Protein AF-A0A914DRH4-F1 (afdb_monomer)

Sequence (73 aa):
MFSVITSLILFINLEYLYADCPAGFFVGVNPEDCFQIIDTPLENDLAQSDCYEKGGYLASIHDVATNLFVGSK

pLDDT: mean 82.19, std 18.99, range [42.25, 97.62]

Foldseek 3Di:
DDDDDDDDDDCPDPPVPQLDDPPQWDAFPDSVDTDHDDPDDDDPVVQQVVQVVVVHGDDDDDDDRRVVRVVVD

Organism: NCBI:txid290746

Structure (mmCIF, N/CA/C/O backbone):
data_AF-A0A914DRH4-F1
#
_entry.id   AF-A0A914DRH4-F1
#
loop_
_atom_site.group_PDB
_atom_site.id
_atom_site.type_symbol
_atom_site.label_atom_id
_atom_site.label_alt_id
_atom_site.label_comp_id
_atom_site.label_asym_id
_atom_site.label_entity_id
_atom_site.label_seq_id
_atom_site.pdbx_PDB_ins_code
_atom_site.Cartn_x
_atom_site.Cartn_y
_atom_site.Cartn_z
_atom_site.occupancy
_atom_site.B_iso_or_equiv
_atom_site.auth_seq_id
_atom_site.auth_comp_id
_atom_site.auth_asym_id
_atom_site.auth_atom_id
_atom_site.pdbx_PDB_model_num
ATOM 1 N N . MET A 1 1 ? -22.767 -18.133 -31.869 1.00 42.94 1 MET A N 1
ATOM 2 C CA . MET A 1 1 ? -22.510 -19.012 -33.027 1.00 42.94 1 MET A CA 1
ATOM 3 C C . MET A 1 1 ? -21.407 -18.357 -33.843 1.00 42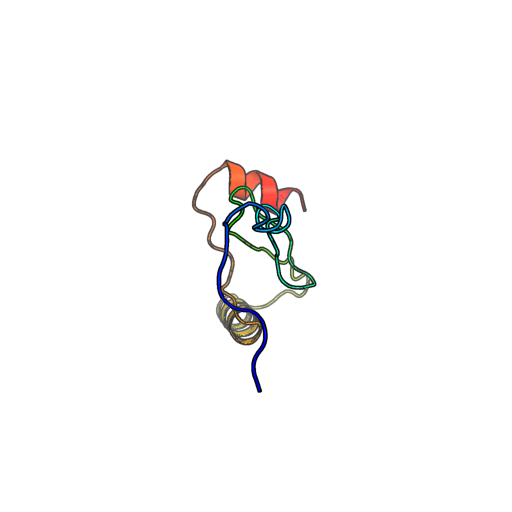.94 1 MET A C 1
ATOM 5 O O . MET A 1 1 ? -21.615 -17.272 -34.352 1.00 42.94 1 MET A O 1
ATOM 9 N N . PHE A 1 2 ? -20.226 -18.967 -33.760 1.00 43.78 2 PHE A N 1
ATOM 10 C CA . PHE A 1 2 ? -18.950 -18.778 -34.466 1.00 43.78 2 PHE A CA 1
ATOM 11 C C . PHE A 1 2 ? -18.754 -17.621 -35.458 1.00 43.78 2 PHE A C 1
ATO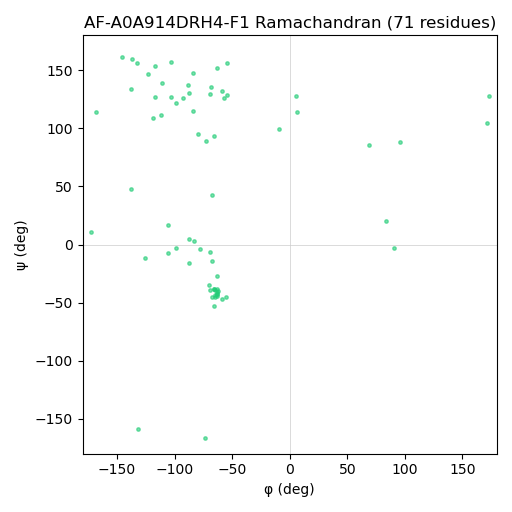M 13 O O . PHE A 1 2 ? -19.459 -17.523 -36.453 1.00 43.78 2 PHE A O 1
ATOM 20 N N . SER A 1 3 ? -17.672 -16.871 -35.237 1.00 44.28 3 SER A N 1
ATOM 21 C CA . SER A 1 3 ? -16.600 -16.562 -36.207 1.00 44.28 3 SER A CA 1
ATOM 22 C C . SER A 1 3 ? -15.737 -15.507 -35.519 1.00 44.28 3 SER A C 1
ATOM 24 O O . SER A 1 3 ? -16.203 -14.398 -35.317 1.00 44.28 3 SER A O 1
ATOM 26 N N . VAL A 1 4 ? -14.549 -15.784 -34.991 1.00 42.25 4 VAL A N 1
ATOM 27 C CA . VAL A 1 4 ? -13.371 -16.246 -35.724 1.00 42.25 4 VAL A CA 1
ATOM 28 C C . VAL A 1 4 ? -12.322 -16.709 -34.704 1.00 42.25 4 VAL A C 1
ATOM 30 O O . VAL A 1 4 ? -11.791 -15.910 -33.942 1.00 42.25 4 VAL A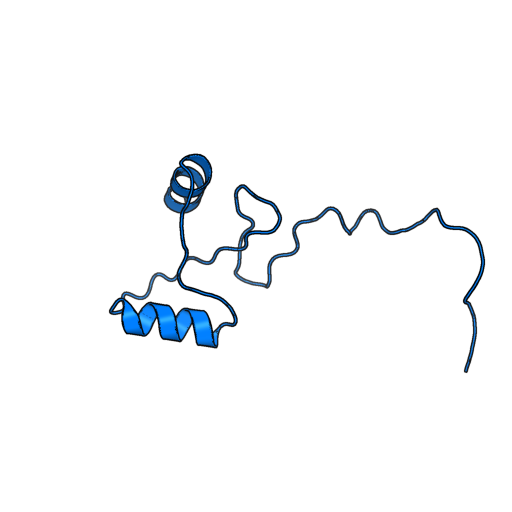 O 1
ATOM 33 N N . ILE A 1 5 ? -12.013 -18.003 -34.681 1.00 52.50 5 ILE A N 1
ATOM 34 C CA . ILE A 1 5 ? -10.782 -18.527 -34.077 1.00 52.50 5 ILE A CA 1
ATOM 35 C C . ILE A 1 5 ? -9.951 -19.034 -35.255 1.00 52.50 5 ILE A C 1
ATOM 37 O O . ILE A 1 5 ? -10.515 -19.671 -36.141 1.00 52.50 5 ILE A O 1
ATOM 41 N N . THR A 1 6 ? -8.639 -18.783 -35.227 1.00 53.00 6 THR A N 1
ATOM 42 C CA . THR A 1 6 ? -7.565 -19.247 -36.137 1.00 53.00 6 THR A CA 1
ATOM 43 C C . THR A 1 6 ? -7.157 -18.307 -37.279 1.00 53.00 6 THR A C 1
ATOM 45 O O . THR A 1 6 ? -7.589 -18.454 -38.416 1.00 53.00 6 THR A O 1
ATOM 48 N N . SER A 1 7 ? -6.205 -17.404 -37.013 1.00 50.06 7 SER A N 1
ATOM 49 C CA . SER A 1 7 ? -4.870 -17.467 -37.647 1.00 50.06 7 SER A CA 1
ATOM 50 C C . SER A 1 7 ? -4.005 -16.243 -37.321 1.00 50.06 7 SER A C 1
ATOM 52 O O . SER A 1 7 ? -4.401 -15.113 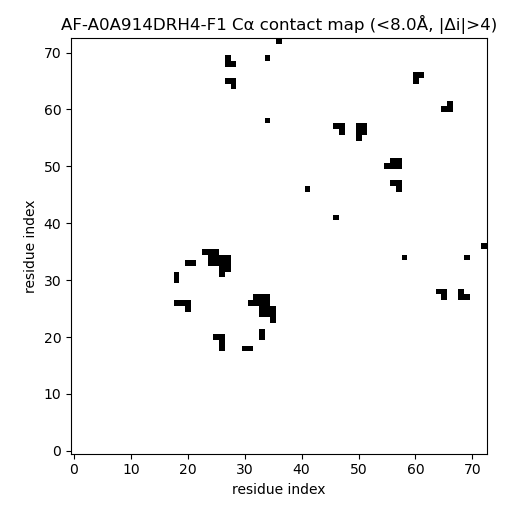-37.566 1.00 50.06 7 SER A O 1
ATOM 54 N N . LEU A 1 8 ? -2.792 -16.528 -36.837 1.00 45.34 8 LEU A N 1
ATOM 55 C CA . LEU A 1 8 ? -1.626 -15.646 -36.691 1.00 45.34 8 LEU A CA 1
ATOM 56 C C . LEU A 1 8 ? -1.695 -14.521 -35.639 1.00 45.34 8 LEU A C 1
ATOM 58 O O . LEU A 1 8 ? -1.944 -13.354 -35.913 1.00 45.34 8 LEU A O 1
ATOM 62 N N . ILE A 1 9 ? -1.341 -14.924 -34.417 1.00 60.44 9 ILE A N 1
ATOM 63 C CA . ILE A 1 9 ? -0.396 -14.258 -33.504 1.00 60.44 9 ILE A CA 1
ATOM 64 C C . ILE A 1 9 ? 0.377 -13.105 -34.183 1.00 60.44 9 ILE A C 1
ATOM 66 O O . ILE A 1 9 ? 1.347 -13.375 -34.886 1.00 60.44 9 ILE A O 1
ATOM 70 N N . LEU A 1 10 ? -0.051 -11.851 -33.974 1.00 49.91 10 LEU A N 1
ATOM 71 C CA . LEU A 1 10 ? 0.770 -10.623 -34.118 1.00 49.91 10 LEU A CA 1
ATOM 72 C C . LEU A 1 10 ? 0.082 -9.317 -33.652 1.00 49.91 10 LEU A C 1
ATOM 74 O O . LEU A 1 10 ? 0.622 -8.239 -33.863 1.00 49.91 10 LEU A O 1
ATOM 78 N N . PHE A 1 11 ? -1.067 -9.391 -32.971 1.00 58.19 11 PHE A N 1
ATOM 79 C CA . PHE A 1 11 ? -1.719 -8.239 -32.327 1.00 58.19 11 PHE A CA 1
ATOM 80 C C . PHE A 1 11 ? -2.250 -8.619 -30.940 1.00 58.19 11 PHE A C 1
ATOM 82 O O . PHE A 1 11 ? -3.401 -8.354 -30.608 1.00 58.19 11 PHE A O 1
ATOM 89 N N . ILE A 1 12 ? -1.431 -9.287 -30.120 1.00 57.41 12 ILE A N 1
ATOM 90 C CA . ILE A 1 12 ? -1.698 -9.306 -28.676 1.00 57.41 12 ILE A CA 1
ATOM 91 C C . ILE A 1 12 ? -1.340 -7.911 -28.165 1.00 57.41 12 ILE A C 1
ATOM 93 O O . ILE A 1 12 ? -0.184 -7.603 -27.903 1.00 57.41 12 ILE A O 1
ATOM 97 N N . ASN A 1 13 ? -2.361 -7.062 -28.221 1.00 53.59 13 ASN A N 1
ATOM 98 C CA . ASN A 1 13 ? -2.572 -5.772 -27.582 1.00 53.59 13 ASN A CA 1
ATOM 99 C C . ASN A 1 13 ? -1.371 -5.223 -26.796 1.00 53.59 13 ASN A C 1
ATOM 101 O O . ASN A 1 13 ? -1.029 -5.719 -25.721 1.00 53.59 13 ASN A O 1
ATOM 105 N N . LEU A 1 14 ? -0.821 -4.108 -27.285 1.00 50.16 14 LEU A N 1
ATOM 106 C CA . LEU A 1 14 ? 0.057 -3.185 -26.554 1.00 50.16 14 LEU A CA 1
ATOM 107 C C . LEU A 1 14 ? -0.723 -2.449 -25.437 1.00 50.16 14 LEU A C 1
ATOM 109 O O . LEU A 1 14 ? -0.626 -1.242 -25.276 1.00 50.16 14 LEU A O 1
ATOM 113 N N . GLU A 1 15 ? -1.565 -3.176 -24.714 1.00 47.94 15 GLU A N 1
ATOM 114 C CA . GLU A 1 15 ? -2.393 -2.709 -23.598 1.00 47.94 15 GLU A CA 1
ATOM 115 C C . GLU A 1 15 ? -2.148 -3.581 -22.354 1.00 47.94 15 GLU A C 1
ATOM 117 O O . GLU A 1 15 ? -2.487 -3.188 -21.251 1.00 4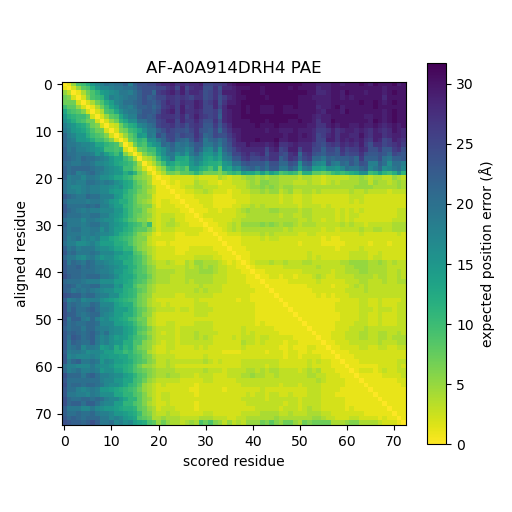7.94 15 GLU A O 1
ATOM 122 N N . TYR A 1 16 ? -1.463 -4.724 -22.497 1.00 47.34 16 TYR A N 1
ATOM 123 C CA . TYR A 1 16 ? -1.128 -5.638 -21.394 1.00 47.34 16 TYR A CA 1
ATOM 124 C C . TYR A 1 16 ? 0.183 -5.310 -20.657 1.00 47.34 16 TYR A C 1
ATOM 126 O O . TYR A 1 16 ? 0.606 -6.070 -19.790 1.00 47.34 16 TYR A O 1
ATOM 134 N N . LEU A 1 17 ? 0.847 -4.202 -21.001 1.00 51.94 17 LEU A N 1
ATOM 135 C CA . LEU A 1 17 ? 2.028 -3.700 -20.280 1.00 51.94 17 LEU A CA 1
ATOM 136 C C . LEU A 1 17 ? 1.702 -2.462 -19.431 1.00 51.94 17 LEU A C 1
ATOM 138 O O . LEU A 1 17 ? 2.591 -1.698 -19.058 1.00 51.94 17 LEU A O 1
ATOM 142 N N . TYR A 1 18 ? 0.418 -2.224 -19.184 1.00 56.28 18 TYR A N 1
ATOM 143 C CA . TYR A 1 18 ? -0.041 -1.218 -18.249 1.00 56.28 18 TYR A CA 1
ATOM 144 C C . TYR A 1 18 ? -0.380 -1.944 -16.951 1.00 56.28 18 TYR A C 1
ATOM 146 O O . TYR A 1 18 ? -1.155 -2.897 -16.955 1.00 56.28 18 TYR A O 1
ATOM 154 N N . ALA A 1 19 ? 0.269 -1.559 -15.856 1.00 62.72 19 ALA A N 1
ATOM 155 C CA . ALA A 1 19 ? -0.089 -2.058 -14.540 1.00 62.72 19 ALA A CA 1
ATOM 156 C C . ALA A 1 19 ? -1.498 -1.538 -14.201 1.00 62.72 19 ALA A C 1
ATOM 158 O O . ALA A 1 19 ? -1.663 -0.401 -13.761 1.00 62.72 19 ALA A O 1
ATOM 159 N N . ASP A 1 20 ? -2.513 -2.348 -14.502 1.00 78.31 20 ASP A N 1
ATOM 160 C CA . ASP A 1 20 ? -3.917 -2.041 -14.245 1.00 78.31 20 ASP A CA 1
ATOM 161 C C . ASP A 1 20 ? -4.225 -2.308 -12.772 1.00 78.31 20 ASP A C 1
ATOM 163 O O . ASP A 1 20 ? -4.519 -3.432 -12.361 1.00 78.31 20 ASP A O 1
ATOM 167 N N . CYS A 1 21 ? -4.155 -1.256 -11.961 1.00 89.06 21 CYS A N 1
ATOM 168 C CA . CYS A 1 21 ? -4.703 -1.301 -10.616 1.00 89.06 21 CYS A CA 1
ATOM 169 C C . CYS A 1 21 ? -6.207 -0.983 -10.636 1.00 89.06 21 CYS A C 1
ATOM 171 O O . CYS A 1 21 ? -6.657 -0.168 -11.448 1.00 89.06 21 CYS A O 1
ATOM 173 N N . PRO A 1 22 ? -7.007 -1.578 -9.729 1.00 89.00 22 PRO A N 1
ATOM 174 C CA . PRO A 1 22 ? -8.414 -1.222 -9.583 1.00 89.00 22 PRO A CA 1
ATOM 175 C C . PRO A 1 22 ? -8.603 0.283 -9.343 1.00 89.00 22 PRO A C 1
ATOM 177 O O . PRO A 1 22 ? -7.718 0.969 -8.828 1.00 89.00 22 PRO A O 1
ATOM 180 N N . ALA A 1 23 ? -9.781 0.812 -9.677 1.00 87.94 23 ALA A N 1
ATOM 181 C CA . ALA A 1 23 ? -10.075 2.228 -9.469 1.00 87.94 23 ALA A CA 1
ATOM 182 C C . ALA A 1 23 ? -9.846 2.640 -8.000 1.00 87.94 23 ALA A C 1
ATOM 184 O O . ALA A 1 23 ? -10.369 2.012 -7.083 1.00 87.94 23 ALA A O 1
ATOM 185 N N . GLY A 1 24 ? -9.076 3.712 -7.788 1.00 87.31 24 GLY A N 1
ATOM 186 C CA . GLY A 1 24 ? -8.709 4.197 -6.451 1.00 87.31 24 GLY A CA 1
ATOM 187 C C . GLY A 1 24 ? -7.408 3.617 -5.889 1.00 87.31 24 GLY A C 1
ATOM 188 O O . GLY A 1 24 ? -6.982 4.049 -4.820 1.00 87.31 24 GLY A O 1
ATOM 189 N N . PHE A 1 25 ? -6.761 2.703 -6.613 1.00 92.50 25 PHE A N 1
ATOM 190 C CA . PHE A 1 25 ? -5.432 2.192 -6.298 1.00 92.50 25 PHE A CA 1
ATOM 191 C C . PHE A 1 25 ? -4.376 2.825 -7.210 1.00 92.50 25 PHE A C 1
ATOM 193 O O . PHE A 1 25 ? -4.668 3.282 -8.316 1.00 92.50 25 PHE A O 1
ATOM 200 N N . PHE A 1 26 ? -3.131 2.834 -6.748 1.00 91.94 26 PHE A N 1
ATOM 201 C CA . PHE A 1 26 ? -1.966 3.232 -7.524 1.00 91.94 26 PHE A CA 1
ATOM 202 C C . PHE A 1 26 ? -0.939 2.103 -7.557 1.00 91.94 26 PHE A C 1
ATOM 204 O O . PHE A 1 26 ? -0.780 1.351 -6.595 1.00 91.94 26 PHE A O 1
ATOM 211 N N . VAL A 1 27 ? -0.236 2.012 -8.682 1.00 91.88 27 VAL A N 1
ATOM 212 C CA . VAL A 1 27 ? 0.808 1.014 -8.917 1.00 91.88 27 VAL A CA 1
ATOM 213 C C . VAL A 1 27 ? 2.006 1.305 -8.019 1.00 91.88 27 VAL A C 1
ATOM 215 O O . VAL A 1 27 ? 2.417 2.461 -7.888 1.00 91.88 27 VAL A O 1
ATOM 218 N N . GLY A 1 28 ? 2.546 0.257 -7.406 1.00 90.88 28 GLY A N 1
ATOM 219 C CA . GLY A 1 28 ? 3.756 0.272 -6.600 1.00 90.88 28 GLY A CA 1
ATOM 220 C C . GLY A 1 28 ? 5.048 0.399 -7.403 1.00 90.88 28 GLY A C 1
ATOM 221 O O . GLY A 1 28 ? 5.063 0.694 -8.597 1.00 90.88 28 GLY A O 1
ATOM 222 N N . VAL A 1 29 ? 6.168 0.141 -6.723 1.00 91.00 29 VAL A N 1
ATOM 223 C CA . VAL A 1 29 ? 7.475 -0.012 -7.383 1.00 91.00 29 VAL A CA 1
ATOM 224 C C . VAL A 1 29 ? 7.484 -1.261 -8.267 1.00 91.00 29 VAL A C 1
ATOM 226 O O . VAL A 1 29 ? 8.030 -1.224 -9.370 1.00 91.00 29 VAL A O 1
ATOM 229 N N . ASN A 1 30 ? 6.843 -2.342 -7.813 1.00 88.88 30 ASN A N 1
ATOM 230 C CA . ASN A 1 30 ? 6.564 -3.502 -8.648 1.00 88.88 30 ASN A CA 1
ATOM 231 C C . ASN A 1 30 ? 5.221 -3.302 -9.367 1.00 88.88 30 ASN A C 1
ATOM 233 O O . ASN A 1 30 ? 4.250 -2.887 -8.733 1.00 88.88 30 ASN A O 1
ATOM 237 N N . PRO A 1 31 ? 5.129 -3.635 -10.665 1.00 86.50 31 PRO A N 1
ATOM 238 C CA . PRO A 1 31 ? 3.909 -3.446 -11.450 1.00 86.50 31 PRO A CA 1
ATOM 239 C C . PRO A 1 31 ? 2.748 -4.357 -11.023 1.00 86.50 31 PRO A C 1
ATOM 241 O O . PRO A 1 31 ? 1.617 -4.119 -11.431 1.00 86.50 31 PRO A O 1
ATOM 244 N N . GLU A 1 32 ? 3.023 -5.395 -10.231 1.00 88.12 32 GLU A N 1
ATOM 245 C CA . GLU A 1 32 ? 2.014 -6.316 -9.691 1.00 88.12 32 GLU A CA 1
ATOM 246 C C . GLU A 1 32 ? 1.419 -5.828 -8.359 1.00 88.12 32 GLU A C 1
ATOM 248 O O . GLU A 1 32 ? 0.363 -6.307 -7.948 1.00 88.12 32 GLU A O 1
ATOM 253 N N . ASP A 1 33 ? 2.065 -4.861 -7.699 1.00 91.12 33 ASP A N 1
ATOM 254 C CA . ASP A 1 33 ? 1.621 -4.346 -6.408 1.00 91.12 33 ASP A CA 1
ATOM 255 C C . ASP A 1 33 ? 0.708 -3.131 -6.604 1.00 91.12 33 ASP A C 1
ATOM 257 O O . ASP A 1 33 ? 1.091 -2.131 -7.216 1.00 91.12 33 ASP A O 1
ATOM 261 N N . CYS A 1 34 ? -0.488 -3.189 -6.022 1.00 93.31 34 CYS A N 1
ATOM 262 C CA . CYS A 1 34 ? -1.449 -2.090 -6.014 1.00 93.31 34 CYS 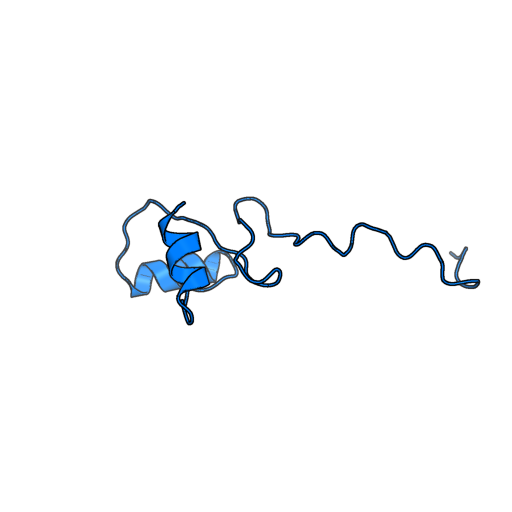A CA 1
ATOM 263 C C . CYS A 1 34 ? -1.701 -1.619 -4.584 1.00 93.31 34 CYS A C 1
ATOM 265 O O . CYS A 1 34 ? -2.077 -2.403 -3.713 1.00 93.31 34 CYS A O 1
ATOM 267 N N . PHE A 1 35 ? -1.542 -0.319 -4.353 1.00 95.06 35 PHE A N 1
ATOM 268 C CA . PHE A 1 35 ? -1.704 0.306 -3.044 1.00 95.06 35 PHE A CA 1
ATOM 269 C C . PHE A 1 35 ? -2.847 1.318 -3.053 1.00 95.06 35 PHE A C 1
ATOM 271 O O . PHE A 1 35 ? -3.163 1.913 -4.081 1.00 95.06 35 PHE A O 1
ATOM 278 N N . GLN A 1 36 ? -3.441 1.546 -1.888 1.00 94.81 36 GLN A N 1
ATOM 279 C CA . GLN A 1 36 ? -4.441 2.582 -1.663 1.00 94.81 36 GLN A CA 1
ATOM 280 C C . GLN A 1 36 ? -4.152 3.252 -0.318 1.00 94.81 36 GLN A C 1
ATOM 282 O O . GLN A 1 36 ? -3.906 2.564 0.672 1.00 94.81 36 GLN A O 1
ATOM 287 N N . ILE A 1 37 ? -4.186 4.587 -0.281 1.00 93.38 37 ILE A N 1
ATOM 288 C CA . ILE A 1 37 ? -4.110 5.342 0.973 1.00 93.38 37 ILE A CA 1
ATOM 289 C C . ILE A 1 37 ? -5.524 5.506 1.525 1.00 93.38 37 ILE A C 1
ATOM 291 O O . ILE A 1 37 ? -6.441 5.905 0.805 1.00 93.38 37 ILE A O 1
ATOM 295 N N . ILE A 1 38 ? -5.692 5.177 2.803 1.00 93.12 38 ILE A N 1
ATOM 296 C CA . ILE A 1 38 ? -6.940 5.342 3.542 1.00 93.12 38 ILE A CA 1
ATOM 297 C C . ILE A 1 38 ? -6.655 6.311 4.689 1.00 93.12 38 ILE A C 1
ATOM 299 O O . ILE A 1 38 ? -5.985 5.955 5.653 1.00 93.12 38 ILE A O 1
ATOM 303 N N . ASP A 1 39 ? -7.179 7.534 4.595 1.00 92.25 39 ASP A N 1
ATOM 304 C CA . ASP A 1 39 ? -6.924 8.601 5.581 1.00 92.25 39 ASP A CA 1
ATOM 305 C C . ASP A 1 39 ? -7.737 8.452 6.877 1.00 92.25 39 ASP A C 1
ATOM 307 O O . ASP A 1 39 ? -7.605 9.246 7.809 1.00 92.25 39 ASP A O 1
ATOM 311 N N . THR A 1 40 ? -8.621 7.453 6.946 1.00 94.44 40 THR A N 1
ATOM 312 C CA . THR A 1 40 ? -9.450 7.208 8.130 1.00 94.44 40 THR A CA 1
ATOM 313 C C . THR A 1 40 ? -8.661 6.385 9.150 1.00 94.44 40 THR A C 1
ATOM 315 O O . THR A 1 40 ? -8.345 5.229 8.868 1.00 94.44 40 THR A O 1
ATOM 318 N N . PRO A 1 41 ? -8.351 6.933 10.340 1.00 94.50 41 PRO A N 1
ATOM 319 C CA . PRO A 1 41 ? -7.613 6.197 11.355 1.00 94.50 41 PRO A CA 1
ATOM 320 C C . PRO A 1 41 ? -8.476 5.070 11.932 1.00 94.50 41 PRO A C 1
ATOM 322 O O . PRO A 1 41 ? -9.603 5.296 12.373 1.00 94.50 41 PRO A O 1
ATOM 325 N N . LEU A 1 42 ? -7.915 3.864 11.962 1.00 96.06 42 LEU A N 1
ATOM 326 C CA . LEU A 1 42 ? -8.520 2.662 12.530 1.00 96.06 42 LEU A CA 1
ATOM 327 C C . LEU A 1 42 ? -7.504 1.948 13.428 1.00 96.06 42 LEU A C 1
ATOM 329 O O . LEU A 1 42 ? -6.292 2.099 13.261 1.00 96.06 42 LEU A O 1
ATOM 333 N N . GLU A 1 43 ? -7.996 1.148 14.375 1.00 97.38 43 GLU A N 1
ATOM 334 C CA . GLU A 1 43 ? -7.145 0.177 15.067 1.00 97.38 43 GLU A CA 1
ATOM 335 C C . GLU A 1 43 ? -6.608 -0.854 14.068 1.00 97.38 43 GLU A C 1
ATOM 337 O O . GLU A 1 43 ? -7.247 -1.13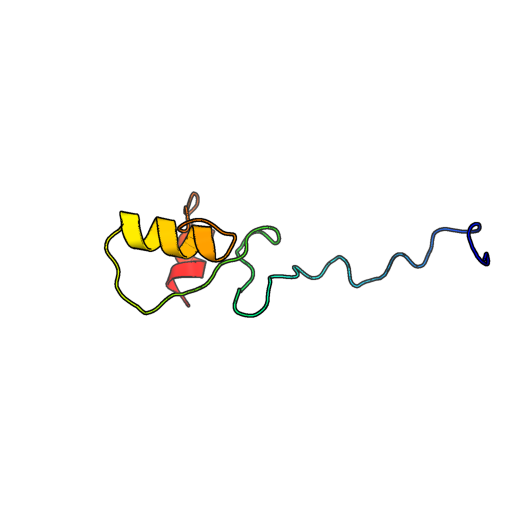2 13.055 1.00 97.38 43 GLU A O 1
ATOM 342 N N . ASN A 1 44 ? -5.435 -1.427 14.345 1.00 95.06 44 ASN A N 1
ATOM 343 C CA . ASN A 1 44 ? -4.725 -2.273 13.382 1.00 95.06 44 ASN A CA 1
ATOM 344 C C . ASN A 1 44 ? -5.580 -3.443 12.857 1.00 95.06 44 ASN A C 1
ATOM 346 O O . ASN A 1 44 ? -5.662 -3.643 11.645 1.00 95.06 44 ASN A O 1
ATOM 350 N N . ASP A 1 45 ? -6.286 -4.140 13.749 1.00 97.44 45 ASP A N 1
ATOM 351 C CA . ASP A 1 45 ? -7.150 -5.271 13.388 1.00 97.44 45 ASP A CA 1
ATOM 352 C C . ASP A 1 45 ? -8.348 -4.829 12.531 1.00 97.44 45 ASP A C 1
ATOM 354 O O . ASP A 1 45 ? -8.724 -5.503 11.570 1.00 97.44 45 ASP A O 1
ATOM 358 N N . LEU A 1 46 ? -8.921 -3.660 12.838 1.00 97.62 46 LEU A N 1
ATOM 359 C CA . LEU A 1 46 ? -10.017 -3.077 12.064 1.00 97.62 46 LEU A CA 1
ATOM 360 C C . LEU A 1 46 ? -9.542 -2.616 10.683 1.00 97.62 46 LEU A C 1
ATOM 362 O O . LEU A 1 46 ? -10.247 -2.830 9.702 1.00 97.62 46 LEU A O 1
ATOM 366 N N . ALA A 1 47 ? -8.340 -2.043 10.589 1.00 97.12 47 ALA A N 1
ATOM 367 C CA . ALA A 1 47 ? -7.729 -1.660 9.320 1.00 97.12 47 ALA A CA 1
ATOM 368 C C . ALA A 1 47 ? -7.477 -2.887 8.430 1.00 97.12 47 ALA A C 1
ATOM 370 O O . ALA A 1 47 ? -7.805 -2.873 7.247 1.00 97.12 47 ALA A O 1
ATOM 371 N N . GLN A 1 48 ? -6.957 -3.981 8.997 1.00 97.12 48 GLN A N 1
ATOM 372 C CA . GLN A 1 48 ? -6.775 -5.234 8.265 1.00 97.12 48 GLN A CA 1
ATOM 373 C C . GLN A 1 48 ? -8.111 -5.818 7.779 1.00 97.12 48 GLN A C 1
ATOM 375 O O . GLN A 1 48 ? -8.178 -6.309 6.650 1.00 97.12 48 GLN A O 1
ATOM 380 N N . SER A 1 49 ? -9.168 -5.756 8.596 1.00 97.62 49 SER A N 1
ATOM 381 C CA . SER A 1 49 ? -10.510 -6.192 8.189 1.00 97.62 49 SER A CA 1
ATOM 382 C C . SER A 1 49 ? -11.077 -5.324 7.063 1.00 97.62 49 SER A C 1
ATOM 384 O O . SER A 1 49 ? -11.571 -5.862 6.077 1.00 97.62 49 SER A O 1
ATOM 386 N N . ASP A 1 50 ? -10.958 -3.997 7.159 1.00 96.06 50 ASP A N 1
ATOM 387 C CA . ASP A 1 50 ? -11.435 -3.063 6.129 1.00 96.06 50 ASP A CA 1
ATOM 388 C C . ASP A 1 50 ? -10.694 -3.258 4.794 1.00 96.06 50 ASP A C 1
ATOM 390 O O . ASP A 1 50 ? -11.325 -3.321 3.737 1.00 96.06 50 ASP A O 1
ATOM 394 N N . CYS A 1 51 ? -9.369 -3.451 4.815 1.00 95.25 51 CYS A N 1
ATOM 395 C CA . CYS A 1 51 ? -8.614 -3.786 3.604 1.00 95.25 51 CYS A CA 1
ATOM 396 C C . CYS A 1 51 ? -9.046 -5.135 3.004 1.00 95.25 51 CYS A C 1
ATOM 398 O O . CYS A 1 51 ? -9.148 -5.253 1.781 1.00 95.25 51 CYS A O 1
ATOM 400 N N . TYR A 1 52 ? -9.337 -6.132 3.846 1.00 96.38 52 TYR A N 1
ATOM 401 C CA . TYR A 1 52 ? -9.826 -7.441 3.405 1.00 96.38 52 TYR A CA 1
ATOM 402 C C . TYR A 1 52 ? -11.204 -7.355 2.739 1.00 96.38 52 TYR A C 1
ATOM 404 O O . TYR A 1 52 ? -11.408 -7.925 1.667 1.00 96.38 52 TYR A O 1
ATOM 412 N N . GLU A 1 53 ? -12.130 -6.578 3.305 1.00 94.88 53 GLU A N 1
ATOM 413 C CA . GLU A 1 53 ? -13.456 -6.337 2.721 1.00 94.88 53 GLU A CA 1
ATOM 414 C C . GLU A 1 53 ? -13.390 -5.623 1.360 1.00 94.88 53 GLU A C 1
ATOM 416 O O . GLU A 1 53 ? -14.260 -5.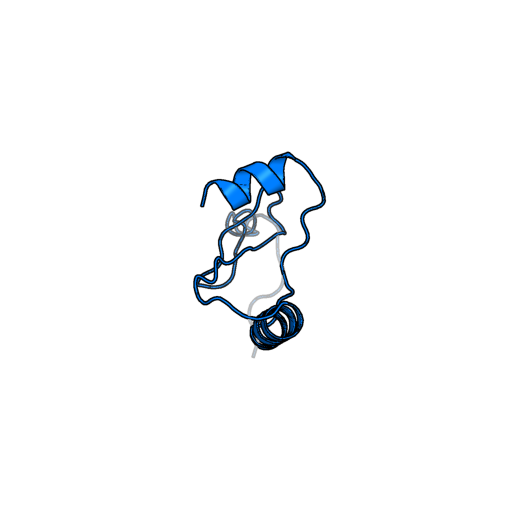825 0.512 1.00 94.88 53 GLU A O 1
ATOM 421 N N . LYS A 1 54 ? -12.333 -4.838 1.109 1.00 90.06 54 LYS A N 1
ATOM 422 C CA . LYS A 1 54 ? -12.061 -4.195 -0.191 1.00 90.06 54 LYS A CA 1
ATOM 423 C C . LYS A 1 54 ? -11.343 -5.102 -1.199 1.00 90.06 54 LYS A C 1
ATOM 425 O O . LYS A 1 54 ? -11.034 -4.650 -2.299 1.00 90.06 54 LYS A O 1
ATOM 430 N N . GLY A 1 55 ? -11.089 -6.366 -0.855 1.00 90.94 55 GLY A N 1
ATOM 431 C CA . GLY A 1 55 ? -10.416 -7.330 -1.730 1.00 90.94 55 GLY A CA 1
ATOM 432 C C . GLY A 1 55 ? -8.887 -7.248 -1.708 1.00 90.94 55 GLY A C 1
ATOM 433 O O . GLY A 1 55 ? -8.249 -7.718 -2.646 1.00 90.94 55 GLY A O 1
ATOM 434 N N . GLY A 1 56 ? -8.302 -6.660 -0.661 1.00 92.56 56 GLY A N 1
ATOM 435 C CA . GLY A 1 56 ? -6.856 -6.548 -0.467 1.00 92.56 56 GLY A CA 1
ATOM 436 C C . GLY A 1 56 ? -6.404 -6.969 0.933 1.00 92.56 56 GLY A C 1
ATOM 437 O O . GLY A 1 56 ? -7.087 -7.700 1.644 1.00 92.56 56 GLY A O 1
ATOM 438 N N . TYR A 1 57 ? -5.226 -6.501 1.337 1.00 96.19 57 TYR A N 1
ATOM 439 C CA . TYR A 1 57 ? -4.663 -6.702 2.675 1.00 96.19 57 TYR A CA 1
ATOM 440 C C . TYR A 1 57 ? -4.046 -5.394 3.166 1.00 96.19 57 TYR A C 1
ATOM 442 O O . TYR A 1 57 ? -3.731 -4.521 2.354 1.00 96.19 57 TYR A O 1
ATOM 450 N N . LEU A 1 58 ? -3.861 -5.254 4.482 1.00 96.50 58 LEU A N 1
ATOM 451 C CA . LEU A 1 58 ? -3.084 -4.139 5.009 1.00 96.50 58 LEU A CA 1
ATOM 452 C C . LEU A 1 58 ? -1.672 -4.205 4.410 1.00 96.50 58 LEU A C 1
ATOM 454 O O . LEU A 1 58 ? -1.065 -5.278 4.369 1.00 96.50 58 LEU A O 1
ATOM 458 N N . ALA A 1 59 ? -1.176 -3.074 3.906 1.00 95.44 59 ALA A N 1
ATOM 459 C CA . ALA A 1 59 ? 0.060 -3.040 3.133 1.00 95.44 59 ALA A CA 1
ATOM 460 C C . ALA A 1 59 ? 1.241 -3.627 3.925 1.00 95.44 59 ALA A C 1
ATOM 462 O O . ALA A 1 59 ? 1.549 -3.179 5.031 1.00 95.44 59 ALA A O 1
ATOM 463 N N . SER A 1 60 ? 1.927 -4.606 3.330 1.00 93.56 60 SER A N 1
ATOM 464 C CA . SER A 1 60 ? 3.194 -5.126 3.842 1.00 93.56 60 SER A CA 1
ATOM 465 C C . SER A 1 60 ? 4.337 -4.575 3.003 1.00 93.56 60 SER A C 1
ATOM 467 O O . SER A 1 60 ? 4.316 -4.660 1.778 1.00 93.56 60 SER A O 1
ATOM 469 N N . ILE A 1 61 ? 5.324 -3.975 3.662 1.00 94.94 61 ILE A N 1
ATOM 470 C CA . ILE A 1 61 ? 6.438 -3.297 3.001 1.00 94.94 61 ILE A CA 1
ATOM 471 C C . ILE A 1 61 ? 7.709 -4.100 3.268 1.00 94.94 61 ILE A C 1
ATOM 473 O O . ILE A 1 61 ? 8.175 -4.179 4.405 1.00 94.94 61 ILE A O 1
ATOM 477 N N . HIS A 1 62 ? 8.258 -4.714 2.220 1.00 94.38 62 HIS A N 1
ATOM 478 C CA . HIS A 1 62 ? 9.393 -5.639 2.327 1.00 94.38 62 HIS A CA 1
ATOM 479 C C . HIS A 1 62 ? 10.724 -5.054 1.847 1.00 94.38 62 HIS A C 1
ATOM 481 O O . HIS A 1 62 ? 11.770 -5.678 2.028 1.00 94.38 62 HIS A O 1
ATOM 487 N N . ASP A 1 63 ? 10.708 -3.861 1.258 1.00 94.50 63 ASP A N 1
ATOM 488 C CA . ASP A 1 63 ? 11.896 -3.224 0.709 1.00 94.50 63 ASP A CA 1
ATOM 489 C C . ASP A 1 63 ? 11.870 -1.696 0.864 1.00 94.50 63 ASP A C 1
ATOM 491 O O . ASP A 1 63 ? 10.836 -1.060 1.092 1.00 94.50 63 ASP A O 1
ATOM 495 N N . VAL A 1 64 ? 13.058 -1.100 0.755 1.00 97.00 64 VAL A N 1
ATOM 496 C CA . VAL A 1 64 ? 13.268 0.335 0.970 1.00 97.00 64 VAL A CA 1
ATOM 497 C C . VAL A 1 64 ? 12.642 1.176 -0.143 1.00 97.00 64 VAL A C 1
ATOM 499 O O . VAL A 1 64 ? 12.149 2.267 0.138 1.00 97.00 64 VAL A O 1
ATOM 502 N N . ALA A 1 65 ? 12.646 0.699 -1.391 1.00 95.94 65 ALA A N 1
ATOM 503 C CA . ALA A 1 65 ? 12.107 1.460 -2.512 1.00 95.94 65 ALA A CA 1
ATOM 504 C C . ALA A 1 65 ? 10.586 1.603 -2.378 1.00 95.94 65 ALA A C 1
ATOM 506 O O . ALA A 1 65 ? 10.067 2.713 -2.494 1.00 95.94 65 ALA A O 1
ATOM 507 N N . THR A 1 66 ? 9.890 0.518 -2.038 1.00 95.06 66 THR A N 1
ATOM 508 C CA . THR A 1 66 ? 8.449 0.520 -1.775 1.00 95.06 66 THR A CA 1
ATOM 509 C C . THR A 1 66 ? 8.104 1.398 -0.573 1.00 95.06 66 THR A C 1
ATOM 511 O O . THR A 1 66 ? 7.180 2.206 -0.661 1.00 95.06 66 THR A O 1
ATOM 514 N N . ASN A 1 67 ? 8.883 1.339 0.516 1.00 96.44 67 ASN A N 1
ATOM 515 C CA . ASN A 1 67 ? 8.677 2.212 1.678 1.00 96.44 67 ASN A CA 1
ATOM 516 C C . ASN A 1 67 ? 8.775 3.704 1.319 1.00 96.44 67 ASN A C 1
ATOM 518 O O . ASN A 1 67 ? 7.926 4.501 1.715 1.00 96.44 67 ASN A O 1
ATOM 522 N N . LEU A 1 68 ? 9.809 4.082 0.559 1.00 96.69 68 LEU A N 1
ATOM 523 C CA . LEU A 1 68 ? 10.002 5.461 0.105 1.00 96.69 68 LEU A CA 1
ATOM 524 C C . LEU A 1 68 ? 8.891 5.904 -0.850 1.00 96.69 68 LEU A C 1
ATOM 526 O O . LEU A 1 68 ? 8.434 7.041 -0.771 1.00 96.69 68 LEU A O 1
ATOM 530 N N . PHE A 1 69 ? 8.452 5.013 -1.739 1.00 94.50 69 PHE A N 1
ATOM 531 C CA . PHE A 1 69 ? 7.392 5.305 -2.691 1.00 94.50 69 PHE A CA 1
ATOM 532 C C . PHE A 1 69 ? 6.049 5.543 -1.993 1.00 94.50 69 PHE A C 1
ATOM 534 O O . PHE A 1 69 ? 5.447 6.597 -2.197 1.00 94.50 69 PHE A O 1
ATOM 541 N N . VAL A 1 70 ? 5.605 4.613 -1.139 1.00 94.12 70 VAL A N 1
ATOM 542 C CA . VAL A 1 70 ? 4.330 4.728 -0.411 1.00 94.12 70 VAL A CA 1
ATOM 543 C C . VAL A 1 70 ? 4.349 5.927 0.538 1.00 94.12 70 VAL A C 1
ATOM 545 O O . VAL A 1 70 ? 3.382 6.676 0.574 1.00 94.12 70 VAL A O 1
ATOM 548 N N . GLY A 1 71 ? 5.464 6.179 1.231 1.00 92.38 71 GLY A N 1
ATOM 549 C CA . GLY A 1 71 ? 5.605 7.336 2.123 1.00 92.38 71 GLY A CA 1
ATOM 550 C C . GLY A 1 71 ? 5.661 8.704 1.423 1.00 92.38 71 GLY A C 1
ATOM 551 O O . GLY A 1 71 ? 5.694 9.724 2.106 1.00 92.38 71 GLY A O 1
ATOM 552 N N . SER A 1 72 ? 5.710 8.740 0.086 1.00 91.06 72 SER A N 1
ATOM 553 C CA . SER A 1 72 ? 5.694 9.976 -0.716 1.00 91.06 72 SER A CA 1
ATOM 554 C C . SER A 1 72 ? 4.319 10.336 -1.291 1.00 91.06 72 SER A C 1
ATOM 556 O O . SER A 1 72 ? 4.200 11.354 -1.978 1.00 91.06 72 SER A O 1
ATOM 558 N N . LYS A 1 73 ? 3.317 9.479 -1.072 1.00 84.56 73 LYS A N 1
ATOM 559 C CA . LYS A 1 73 ? 1.925 9.699 -1.474 1.00 84.56 73 LYS A CA 1
ATOM 560 C C . LYS A 1 73 ? 1.166 10.424 -0.378 1.00 84.56 73 LYS A C 1
ATOM 562 O O . LYS A 1 73 ? 0.382 11.318 -0.762 1.00 84.56 73 LYS A O 1
#

Secondary structure (DSSP, 8-state):
------S------TTTTS--PPTT-EE-SSTT-EE----S---HHHHHHHHHHTTS-SPP--SHHHHHHHTT-

Mean predicted aligned error: 10.2 Å

Radius of gyration: 18.11 Å; Cα contacts (8 Å, |Δi|>4): 43; chains: 1; bounding box: 36×29×53 Å

Solvent-accessible surface area (backbone atoms only — not comparable to full-atom values): 5051 Å² total; pe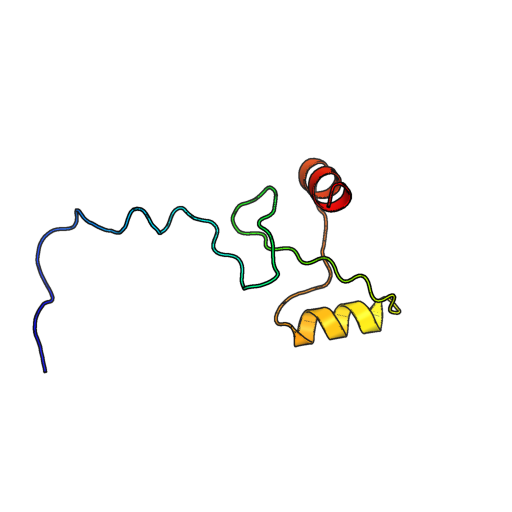r-residue (Å²): 134,90,87,86,86,90,83,78,96,81,77,84,57,100,63,78,84,55,62,81,46,62,93,84,39,43,63,48,85,50,66,88,42,64,45,67,90,73,91,71,89,62,56,71,70,57,41,37,49,54,27,41,76,73,76,51,61,60,87,80,78,92,48,68,67,47,46,55,53,63,76,70,110

InterPro domains:
  IPR016186 C-type lectin-like/link domain superfamily [G3DSA:3.10.100.10] (9-73)
  IPR016187 C-type lectin fold [SSF56436] (7-70)